Protein AF-A0AAU7AUA8-F1 (afdb_monomer)

Solvent-accessible surface area (backbone atoms only — not comparable to full-atom values): 8373 Å² total; per-residue (Å²): 134,61,68,70,57,54,52,50,53,50,48,53,52,51,51,51,54,58,48,57,73,68,49,80,42,63,41,84,74,49,75,45,84,37,80,54,97,61,45,74,31,37,37,33,36,30,32,30,67,74,81,60,50,60,31,37,36,42,32,27,69,84,43,59,78,44,68,88,37,47,31,30,82,42,69,60,45,68,53,19,62,72,66,62,34,88,91,49,60,56,32,60,51,53,54,51,48,46,42,52,24,47,75,65,54,22,18,39,38,37,43,35,58,63,81,72,86,60,96,62,96,66,90,53,78,50,76,68,53,42,53,52,50,53,35,50,75,55,36,33,55,96,79,41,49,66,61,126

Sequence (148 aa):
MSLASDEAVLRDAADLIARRRRERSVERVVSTALPTAHGTFTAVGYRSVADGAEHIAVVKGDVAGRHDVPVHIHHACLAGDVFHALACDCGTQIEHALTAIERRGAGALLYLARADRGEGGHAGPTHSDVGAQILADLGLPSSTDILQ

pLDDT: mean 84.75, std 15.53, range [40.69, 98.62]

InterPro domains:
  IPR032677 GTP cyclohydrolase II [PF00925] (27-120)
  IPR036144 GTP cyclohydrolase II superfamily [G3DSA:3.40.50.10990] (26-147)
  IPR036144 GTP cyclohydrolase II superfamily [SSF142695] (25-141)

Nearest PDB structures (foldseek):
  4i14-assembly1_A  TM=8.066E-01  e=6.423E-14  Mycobacterium tuberculosis H37Ra
  4i14-assembly1_B  TM=7.872E-01  e=7.754E-14  Mycobacterium tuberculosis H37Ra
  2bz1-assembly1_A-2  TM=7.693E-01  e=5.895E-12  Escherichia coli
  2bz0-assembly1_A  TM=7.701E-01  e=1.104E-11  Escherichia coli
  4rl4-assembly1_B  TM=7.113E-01  e=9.119E-09  Helicobacter pylori 26695

Organism: NCBI:txid2997339

Mean predicted aligned error: 7.95 Å

Foldseek 3Di:
DPPVVVVVVVVVVVVVVVVLLVPDQKDWDDWDWDQDPLGIWIWIWIAGPPPRFIKIKTWFDQAAPDAEAEEEEAEDDCCCCPVVHPVDPRNVLVVVSSNVNVVVRTHMYIYGYDDDPPPDPDPRRDPVSVVCVVCVVSNHDPNHHYDD

Radius of gyration: 17.67 Å; Cα contacts (8 Å, |Δi|>4): 239; chains: 1; bounding box: 45×33×48 Å

Structure (mmCIF, N/CA/C/O backbone):
data_AF-A0AAU7AUA8-F1
#
_entry.id   AF-A0AAU7AUA8-F1
#
loop_
_atom_site.group_PDB
_atom_site.id
_atom_site.type_symbol
_atom_site.label_atom_id
_atom_site.label_alt_id
_atom_site.label_comp_id
_atom_site.label_asym_id
_atom_site.label_entity_id
_atom_site.label_seq_id
_atom_site.pdbx_PDB_ins_code
_atom_site.Cartn_x
_atom_site.Cartn_y
_atom_site.Cartn_z
_atom_site.occupancy
_atom_site.B_iso_or_equiv
_atom_site.auth_seq_id
_atom_site.auth_comp_id
_atom_site.auth_asym_id
_atom_site.auth_atom_id
_atom_site.pdbx_PDB_model_num
ATOM 1 N N . MET A 1 1 ? 33.430 18.353 -30.710 1.00 51.19 1 MET A N 1
ATOM 2 C CA . MET A 1 1 ? 32.823 17.087 -31.179 1.00 51.19 1 MET A CA 1
ATOM 3 C C . MET A 1 1 ? 32.378 16.138 -30.049 1.00 51.19 1 MET A C 1
ATOM 5 O O . MET A 1 1 ? 31.833 15.101 -30.375 1.00 51.19 1 MET A O 1
ATOM 9 N N . SER A 1 2 ? 32.559 16.481 -28.756 1.00 60.38 2 SER A N 1
ATOM 10 C CA . SER A 1 2 ? 32.111 15.668 -27.596 1.00 60.38 2 SER A CA 1
ATOM 11 C C . SER A 1 2 ? 30.713 16.059 -27.089 1.00 60.38 2 SER A C 1
ATOM 13 O O . SER A 1 2 ? 29.881 15.202 -26.839 1.00 60.38 2 SER A O 1
ATOM 15 N N . LEU A 1 3 ? 30.422 17.364 -27.028 1.00 57.53 3 LEU A N 1
ATOM 16 C CA . LEU A 1 3 ? 29.215 17.895 -26.374 1.00 57.53 3 LEU A CA 1
ATOM 17 C C . LEU A 1 3 ? 27.893 17.493 -27.057 1.00 57.53 3 LEU A C 1
ATOM 19 O O . LEU A 1 3 ? 26.917 17.223 -26.374 1.00 57.53 3 LEU A O 1
ATOM 23 N N . ALA A 1 4 ? 27.869 17.404 -28.392 1.00 61.97 4 ALA A N 1
ATOM 24 C CA . ALA A 1 4 ? 26.666 17.020 -29.142 1.00 61.97 4 ALA A CA 1
ATOM 25 C C . ALA A 1 4 ? 26.312 15.527 -28.987 1.00 61.97 4 ALA A C 1
ATOM 27 O O . ALA A 1 4 ? 25.146 15.153 -29.085 1.00 61.97 4 ALA A O 1
ATOM 28 N N . SER A 1 5 ? 27.314 14.677 -28.739 1.00 62.97 5 SER A N 1
ATOM 29 C CA . SER A 1 5 ? 27.121 13.243 -28.508 1.00 62.97 5 SER A CA 1
ATOM 30 C C . SER A 1 5 ? 26.592 12.983 -27.097 1.00 62.97 5 SER A C 1
ATOM 32 O O . SER A 1 5 ? 25.700 12.158 -26.924 1.00 62.97 5 SER A O 1
ATOM 34 N N . ASP A 1 6 ? 27.083 13.737 -26.109 1.00 73.62 6 ASP A N 1
ATOM 35 C CA . ASP A 1 6 ? 26.609 13.651 -24.723 1.00 73.62 6 ASP A CA 1
ATOM 36 C C . ASP A 1 6 ? 25.155 14.147 -24.596 1.00 73.62 6 ASP A C 1
ATOM 38 O O . ASP A 1 6 ? 24.344 13.536 -23.903 1.00 73.62 6 ASP A O 1
ATOM 42 N N . GLU A 1 7 ? 24.783 15.205 -25.326 1.00 76.19 7 GLU A N 1
ATOM 43 C CA . GLU A 1 7 ? 23.414 15.739 -25.347 1.00 76.19 7 GLU A CA 1
ATOM 44 C C . GLU A 1 7 ? 22.407 14.767 -25.994 1.00 76.19 7 GLU A C 1
ATOM 46 O O . GLU A 1 7 ? 21.291 14.600 -25.498 1.00 76.19 7 GLU A O 1
ATOM 51 N N . ALA A 1 8 ? 22.812 14.064 -27.058 1.00 76.31 8 ALA A N 1
ATOM 52 C CA . ALA A 1 8 ? 21.989 13.040 -27.702 1.00 76.31 8 ALA A CA 1
ATOM 53 C C . ALA A 1 8 ? 21.736 11.836 -26.776 1.00 76.31 8 ALA A C 1
ATOM 55 O O . ALA A 1 8 ? 20.596 11.396 -26.640 1.00 76.31 8 ALA A O 1
ATOM 56 N N . VAL A 1 9 ? 22.771 11.359 -26.076 1.00 78.44 9 VAL A N 1
ATOM 57 C CA . VAL A 1 9 ? 22.649 10.256 -25.106 1.00 78.44 9 VAL A CA 1
ATOM 58 C C . VAL A 1 9 ? 21.735 10.636 -23.938 1.00 78.44 9 VAL A C 1
ATOM 60 O O . VAL A 1 9 ? 20.909 9.829 -23.511 1.00 78.44 9 VAL A O 1
ATOM 63 N N . LEU A 1 10 ? 21.839 11.869 -23.431 1.00 78.00 10 LEU A N 1
ATOM 64 C CA . LEU A 1 10 ? 20.963 12.359 -22.363 1.00 78.00 10 LEU A CA 1
ATOM 65 C C . LEU A 1 10 ? 19.499 12.455 -22.811 1.00 78.00 10 LEU A C 1
ATOM 67 O O . LEU A 1 10 ? 18.604 12.113 -22.033 1.00 78.00 10 LEU A O 1
ATOM 71 N N . ARG A 1 11 ? 19.244 12.873 -24.058 1.00 82.56 11 ARG A N 1
ATOM 72 C CA . ARG A 1 11 ? 17.888 12.914 -24.620 1.00 82.56 11 ARG A CA 1
ATOM 73 C C . ARG A 1 11 ? 17.290 11.515 -24.744 1.00 82.56 11 ARG A C 1
ATOM 75 O O . ARG A 1 11 ? 16.172 11.298 -24.290 1.00 82.56 11 ARG A O 1
ATOM 82 N N . ASP A 1 12 ? 18.056 10.564 -25.268 1.00 86.56 12 ASP A N 1
ATOM 83 C CA . ASP A 1 12 ? 17.608 9.178 -25.421 1.00 86.56 12 ASP A CA 1
ATOM 84 C C . ASP A 1 12 ? 17.330 8.515 -24.060 1.00 86.56 12 ASP A C 1
ATOM 86 O O . ASP A 1 12 ? 16.339 7.799 -23.898 1.00 86.56 12 ASP A O 1
ATOM 90 N N . ALA A 1 13 ? 18.156 8.791 -23.045 1.00 81.31 13 ALA A N 1
ATOM 91 C CA . ALA A 1 13 ? 17.921 8.318 -21.683 1.00 81.31 13 ALA A CA 1
ATOM 92 C C . ALA A 1 13 ? 16.644 8.924 -21.071 1.00 81.31 13 ALA A C 1
ATOM 94 O O . ALA A 1 13 ? 15.855 8.205 -20.452 1.00 81.31 13 ALA A O 1
ATOM 95 N N . ALA A 1 14 ? 16.409 10.226 -21.260 1.00 82.44 14 ALA A N 1
ATOM 96 C CA . ALA A 1 14 ? 15.193 10.890 -20.796 1.00 82.44 14 ALA A CA 1
ATOM 97 C C . ALA A 1 14 ? 13.940 10.332 -21.487 1.00 82.44 14 ALA A C 1
ATOM 99 O O . ALA A 1 14 ? 12.944 10.052 -20.814 1.00 82.44 14 ALA A O 1
ATOM 100 N N . ASP A 1 15 ? 14.010 10.096 -22.799 1.00 82.44 15 ASP A N 1
ATOM 101 C CA . ASP A 1 15 ? 12.933 9.483 -23.577 1.00 82.44 15 ASP A CA 1
ATOM 102 C C . ASP A 1 15 ? 12.650 8.048 -23.111 1.00 82.44 15 ASP A C 1
ATOM 104 O O . ASP A 1 15 ? 11.487 7.665 -22.957 1.00 82.44 15 ASP A O 1
ATOM 108 N N . LEU A 1 16 ? 13.689 7.265 -22.797 1.00 79.44 16 LEU A N 1
ATOM 109 C CA . LEU A 1 16 ? 13.539 5.921 -22.236 1.00 79.44 16 LEU A CA 1
ATOM 110 C C . LEU A 1 16 ? 12.846 5.945 -20.864 1.00 79.44 16 LEU A C 1
ATOM 112 O O . LEU A 1 16 ? 11.907 5.177 -20.643 1.00 79.44 16 LEU A O 1
ATOM 116 N N . ILE A 1 17 ? 13.262 6.835 -19.956 1.00 76.81 17 ILE A N 1
ATOM 117 C CA . ILE A 1 17 ? 12.628 7.002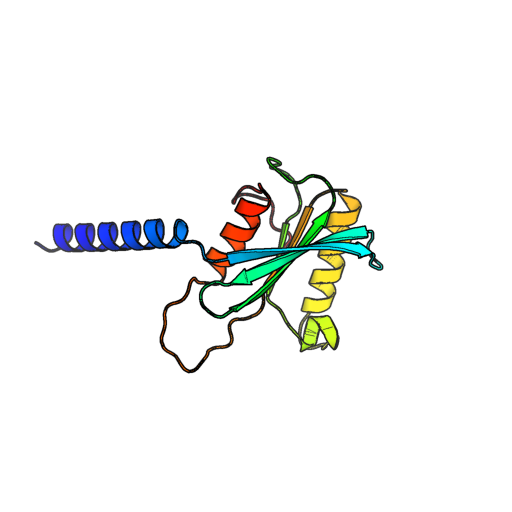 -18.636 1.00 76.81 17 ILE A CA 1
ATOM 118 C C . ILE A 1 17 ? 11.165 7.434 -18.803 1.00 76.81 17 ILE A C 1
ATOM 120 O O . ILE A 1 17 ? 10.271 6.885 -18.155 1.00 76.81 17 ILE A O 1
ATOM 124 N N . ALA A 1 18 ? 10.900 8.392 -19.692 1.00 74.62 18 ALA A N 1
ATOM 125 C CA . ALA A 1 18 ? 9.555 8.884 -19.961 1.00 74.62 18 ALA A CA 1
ATOM 126 C C . ALA A 1 18 ? 8.656 7.805 -20.575 1.00 74.62 18 ALA A C 1
ATOM 128 O O . ALA A 1 18 ? 7.465 7.763 -20.260 1.00 74.62 18 ALA A O 1
ATOM 129 N N . ARG A 1 19 ? 9.196 6.930 -21.433 1.00 74.44 19 ARG A N 1
ATOM 130 C CA . ARG A 1 19 ? 8.453 5.795 -21.992 1.00 74.44 19 ARG A CA 1
ATOM 131 C C . ARG A 1 19 ? 8.130 4.769 -20.913 1.00 74.44 19 ARG A C 1
ATOM 133 O O . ARG A 1 19 ? 6.966 4.415 -20.759 1.00 74.44 19 ARG A O 1
ATOM 140 N N . ARG A 1 20 ? 9.120 4.387 -20.105 1.00 70.88 20 ARG A N 1
ATOM 141 C CA . ARG A 1 20 ? 8.955 3.428 -19.004 1.00 70.88 20 ARG A CA 1
ATOM 142 C C . ARG A 1 20 ? 7.916 3.881 -17.977 1.00 70.88 20 ARG A C 1
ATOM 144 O O . ARG A 1 20 ? 7.109 3.080 -17.532 1.00 70.88 20 ARG A O 1
ATOM 151 N N . ARG A 1 21 ? 7.855 5.182 -17.670 1.00 69.81 21 ARG A N 1
ATOM 152 C CA . ARG A 1 21 ? 6.815 5.750 -16.791 1.00 69.81 21 ARG A CA 1
ATOM 153 C C . ARG A 1 21 ? 5.394 5.649 -17.358 1.00 69.81 21 ARG A C 1
ATOM 155 O O . ARG A 1 21 ? 4.447 5.638 -16.579 1.00 69.81 21 ARG A O 1
ATOM 162 N N . ARG A 1 22 ? 5.234 5.614 -18.688 1.00 70.69 22 ARG A N 1
ATOM 163 C CA . ARG A 1 22 ? 3.929 5.463 -19.363 1.00 70.69 22 ARG A CA 1
ATOM 164 C C . ARG A 1 22 ? 3.524 4.002 -19.535 1.00 70.69 22 ARG A C 1
ATOM 166 O O . ARG A 1 22 ? 2.336 3.717 -19.668 1.00 70.69 22 ARG A O 1
ATOM 173 N N . GLU A 1 23 ? 4.491 3.092 -19.579 1.00 78.31 23 GLU A N 1
ATOM 174 C CA . GLU A 1 23 ? 4.236 1.655 -19.645 1.00 78.31 23 GLU A CA 1
ATOM 175 C C . GLU A 1 23 ? 3.590 1.193 -18.330 1.00 78.31 23 GLU A C 1
ATOM 177 O O . GLU A 1 23 ? 4.035 1.554 -17.243 1.00 78.31 23 GLU A O 1
ATOM 182 N N . ARG A 1 24 ? 2.499 0.423 -18.411 1.00 79.00 24 ARG A N 1
ATOM 183 C CA . ARG A 1 24 ? 1.804 -0.083 -17.216 1.00 79.00 24 ARG A CA 1
ATOM 184 C C . ARG A 1 24 ? 2.703 -1.077 -16.479 1.00 79.00 24 ARG A C 1
ATOM 186 O O . ARG A 1 24 ? 3.049 -2.115 -17.031 1.00 79.00 24 ARG A O 1
ATOM 193 N N . SER A 1 25 ? 3.027 -0.754 -15.233 1.00 82.19 25 SER A N 1
ATOM 194 C CA . SER A 1 25 ? 3.844 -1.556 -14.320 1.00 82.19 25 SER A CA 1
ATOM 195 C C . SER A 1 25 ? 2.992 -2.407 -13.383 1.00 82.19 25 SER A C 1
ATOM 197 O O . SER A 1 25 ? 3.458 -3.450 -12.942 1.00 82.19 25 SER A O 1
ATOM 199 N N . VAL A 1 26 ? 1.752 -1.995 -13.091 1.00 91.56 26 VAL A N 1
ATOM 200 C CA . VAL A 1 26 ? 0.837 -2.703 -12.180 1.00 91.56 26 VAL A CA 1
ATOM 201 C C . VAL A 1 26 ? -0.590 -2.791 -12.717 1.00 91.56 26 VAL A C 1
ATOM 203 O O . VAL A 1 26 ? -1.049 -1.933 -13.471 1.00 91.56 26 VAL A O 1
ATOM 206 N N . GLU A 1 27 ? -1.305 -3.820 -12.275 1.00 93.94 27 GLU A N 1
ATOM 207 C CA . GLU A 1 27 ? -2.736 -4.033 -12.479 1.00 93.94 27 GLU A CA 1
ATOM 208 C C . GLU A 1 27 ? -3.450 -4.068 -11.121 1.00 93.94 27 GLU A C 1
ATOM 210 O O . GLU A 1 27 ? -3.028 -4.791 -10.220 1.00 93.94 27 GLU A O 1
ATOM 215 N N . ARG A 1 28 ? -4.546 -3.316 -10.968 1.00 96.06 28 ARG A N 1
ATOM 216 C CA . ARG A 1 28 ? -5.425 -3.404 -9.793 1.00 96.06 28 ARG A CA 1
ATOM 217 C C . ARG A 1 28 ? -6.253 -4.685 -9.870 1.00 96.06 28 ARG A C 1
ATOM 219 O O . ARG A 1 28 ? -7.007 -4.866 -10.821 1.00 96.06 28 ARG A O 1
ATOM 226 N N . VAL A 1 29 ? -6.142 -5.548 -8.866 1.00 97.19 29 VAL A N 1
ATOM 227 C CA . VAL A 1 29 ? -6.701 -6.911 -8.914 1.00 97.19 29 VAL A CA 1
ATOM 228 C C . VAL A 1 29 ? -7.935 -7.068 -8.033 1.00 97.19 29 VAL A C 1
ATOM 230 O O . VAL A 1 29 ? -8.879 -7.763 -8.397 1.00 97.19 29 VAL A O 1
ATOM 233 N N . VAL A 1 30 ? -7.933 -6.438 -6.857 1.00 96.75 30 VAL A N 1
ATOM 234 C CA . VAL A 1 30 ? -8.992 -6.604 -5.854 1.00 96.75 30 VAL A CA 1
ATOM 235 C C . VAL A 1 30 ? -9.092 -5.375 -4.957 1.00 96.75 30 VAL A C 1
ATOM 237 O O . VAL A 1 30 ? -8.114 -4.653 -4.762 1.00 96.75 30 VAL A O 1
ATOM 240 N N . SER A 1 31 ? -10.272 -5.145 -4.384 1.00 97.75 31 SER A N 1
ATOM 241 C CA . SER A 1 31 ? -10.473 -4.188 -3.301 1.00 97.75 31 SER A CA 1
ATOM 242 C C . SER A 1 31 ? -11.437 -4.759 -2.264 1.00 97.75 31 SER A C 1
ATOM 244 O O . SER A 1 31 ? -12.456 -5.345 -2.627 1.00 97.75 31 SER A O 1
ATOM 246 N N . THR A 1 32 ? -11.104 -4.622 -0.981 1.00 98.19 32 THR A N 1
ATOM 247 C CA . THR A 1 32 ? -11.922 -5.125 0.129 1.00 98.19 32 THR A CA 1
ATOM 248 C C . THR A 1 32 ? -11.763 -4.267 1.381 1.00 98.19 32 THR A C 1
ATOM 250 O O . THR A 1 32 ? -10.748 -3.594 1.564 1.00 98.19 32 THR A O 1
ATOM 253 N N . ALA A 1 33 ? -12.750 -4.316 2.277 1.00 98.19 33 ALA A N 1
ATOM 254 C CA . ALA A 1 33 ? -12.613 -3.753 3.613 1.00 98.19 33 ALA A CA 1
ATOM 255 C C . ALA A 1 33 ? -11.557 -4.530 4.415 1.00 98.19 33 ALA A C 1
ATOM 257 O O . ALA A 1 33 ? -11.516 -5.762 4.381 1.00 98.19 3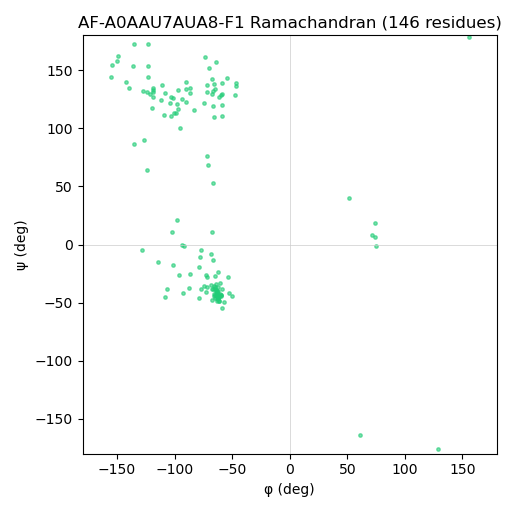3 ALA A O 1
ATOM 258 N N . LEU A 1 34 ? -10.731 -3.795 5.153 1.00 98.06 34 LEU A N 1
ATOM 259 C CA . LEU A 1 34 ? -9.694 -4.313 6.034 1.00 98.06 34 LEU A CA 1
ATOM 260 C C . LEU A 1 34 ? -9.891 -3.712 7.436 1.00 98.06 34 LEU A C 1
ATOM 262 O O . LEU A 1 34 ? -9.381 -2.624 7.722 1.00 98.06 34 LEU A O 1
ATOM 266 N N . PRO A 1 35 ? -10.673 -4.369 8.309 1.00 97.88 35 PRO A N 1
ATOM 267 C CA . PRO A 1 35 ? -10.724 -4.013 9.719 1.00 97.88 35 PRO A CA 1
ATOM 268 C C . PRO A 1 35 ? -9.416 -4.430 10.405 1.00 97.88 35 PRO A C 1
ATOM 270 O O . PRO A 1 35 ? -8.954 -5.559 10.255 1.00 97.88 35 PRO A O 1
ATOM 273 N N . THR A 1 36 ? -8.817 -3.517 11.166 1.00 97.06 36 THR A N 1
ATOM 274 C CA . THR A 1 36 ? -7.556 -3.725 11.894 1.00 97.06 36 THR A CA 1
ATOM 275 C C . THR A 1 36 ? -7.665 -3.178 13.315 1.00 97.06 36 THR A C 1
ATOM 277 O O . THR A 1 36 ? -8.622 -2.476 13.649 1.00 97.06 36 THR A O 1
ATOM 280 N N . ALA A 1 37 ? -6.647 -3.427 14.141 1.00 96.12 37 ALA A N 1
ATOM 281 C CA . ALA A 1 37 ? -6.524 -2.786 15.450 1.00 96.12 37 ALA A CA 1
ATOM 282 C C . ALA A 1 37 ? -6.386 -1.251 15.362 1.00 96.12 37 ALA A C 1
ATOM 284 O O . ALA A 1 37 ? -6.745 -0.552 16.306 1.00 96.12 37 ALA A O 1
ATOM 285 N N . HIS A 1 38 ? -5.916 -0.721 14.227 1.00 96.44 38 HIS A N 1
ATOM 286 C CA . HIS A 1 38 ? -5.715 0.715 14.010 1.00 96.44 38 HIS A CA 1
ATOM 287 C C . HIS A 1 38 ? -6.931 1.412 13.394 1.00 96.44 38 HIS A C 1
ATOM 289 O O . HIS A 1 38 ? -6.876 2.611 13.162 1.00 96.44 38 HIS A O 1
ATOM 295 N N . GLY A 1 39 ? -8.012 0.685 13.103 1.00 96.31 39 GLY A N 1
ATOM 296 C CA . GLY A 1 39 ? -9.186 1.220 12.421 1.00 96.31 39 GLY A CA 1
ATOM 297 C C . GLY A 1 39 ? -9.602 0.380 11.219 1.00 96.31 39 GLY A C 1
ATOM 298 O O . GLY A 1 39 ? -9.048 -0.685 10.940 1.00 96.31 39 GLY A O 1
ATOM 299 N N . THR A 1 40 ? -10.618 0.859 10.504 1.00 98.00 40 THR A N 1
ATOM 300 C CA . THR A 1 40 ? -11.104 0.216 9.274 1.00 98.00 40 THR A CA 1
ATOM 301 C C . THR A 1 40 ? -10.611 0.972 8.051 1.00 98.00 40 THR A C 1
ATOM 303 O O . THR A 1 40 ? -10.844 2.181 7.929 1.00 98.00 40 THR A O 1
ATOM 306 N N . PHE A 1 41 ? -9.979 0.229 7.147 1.00 98.50 41 PHE A N 1
ATOM 307 C CA . PHE A 1 41 ? -9.385 0.704 5.903 1.00 98.50 41 PHE A CA 1
ATOM 308 C C . PHE A 1 41 ? -9.981 -0.034 4.702 1.00 98.50 41 PHE A C 1
ATOM 310 O O . PHE A 1 41 ? -10.716 -1.010 4.846 1.00 98.50 41 PHE A O 1
ATOM 317 N N . THR A 1 42 ? -9.624 0.415 3.505 1.00 98.62 42 THR A N 1
ATOM 318 C CA . THR A 1 42 ? -9.787 -0.346 2.267 1.00 98.62 42 THR A CA 1
ATOM 319 C C . THR A 1 42 ? -8.428 -0.889 1.854 1.00 98.62 42 THR A C 1
ATOM 321 O O . THR A 1 42 ? -7.500 -0.115 1.637 1.00 98.62 42 THR A O 1
ATOM 324 N N . ALA A 1 43 ? -8.303 -2.207 1.730 1.00 98.38 43 ALA A N 1
ATOM 325 C CA . ALA A 1 43 ? -7.153 -2.832 1.095 1.00 98.38 43 ALA A CA 1
ATOM 326 C C . ALA A 1 43 ? -7.400 -2.924 -0.411 1.00 98.38 43 ALA A C 1
ATOM 328 O O . ALA A 1 43 ? -8.451 -3.393 -0.851 1.00 98.38 43 ALA A O 1
ATOM 329 N N . VAL A 1 44 ? -6.428 -2.484 -1.198 1.00 98.56 44 VAL A N 1
ATOM 330 C CA . VAL A 1 44 ? -6.426 -2.581 -2.655 1.00 98.56 44 VAL A CA 1
ATOM 331 C C . VAL A 1 44 ? -5.216 -3.405 -3.070 1.00 98.56 44 VAL A C 1
ATOM 333 O O . VAL A 1 44 ? -4.084 -3.015 -2.797 1.00 98.56 44 VAL A O 1
ATOM 336 N N . GLY A 1 45 ? -5.456 -4.547 -3.707 1.00 97.81 45 GLY A N 1
ATOM 337 C CA . GLY A 1 45 ? -4.402 -5.412 -4.224 1.00 97.81 45 GLY A CA 1
ATOM 338 C C . GLY A 1 45 ? -3.983 -4.990 -5.627 1.00 97.81 45 GLY A C 1
ATOM 339 O O . GLY A 1 45 ? -4.836 -4.758 -6.489 1.00 97.81 45 GLY A O 1
ATOM 340 N N . TYR A 1 46 ? -2.677 -4.939 -5.854 1.00 97.06 46 TYR A N 1
ATOM 341 C CA . TYR A 1 46 ? -2.053 -4.690 -7.145 1.00 97.06 46 TYR A CA 1
ATOM 342 C C . TYR A 1 46 ? -1.115 -5.837 -7.491 1.00 97.06 46 TYR A C 1
ATOM 344 O O . TYR A 1 46 ? -0.435 -6.365 -6.617 1.00 97.06 46 TYR A O 1
ATOM 352 N N . ARG A 1 47 ? -1.035 -6.189 -8.769 1.00 94.31 47 ARG A N 1
ATOM 353 C CA . ARG A 1 47 ? -0.080 -7.167 -9.284 1.00 94.31 47 ARG A CA 1
ATOM 354 C C . ARG A 1 47 ? 0.833 -6.500 -10.295 1.00 94.31 47 ARG A C 1
ATOM 356 O O . ARG A 1 47 ? 0.356 -5.861 -11.232 1.00 94.31 47 ARG A O 1
ATOM 363 N N . SER A 1 48 ? 2.134 -6.636 -10.095 1.00 90.56 48 SER A N 1
ATOM 364 C CA . SER A 1 48 ? 3.151 -6.186 -11.033 1.00 90.56 48 SER A CA 1
ATOM 365 C C . SER A 1 48 ? 3.053 -6.978 -12.334 1.00 90.56 48 SER A C 1
ATOM 367 O O . SER A 1 48 ? 2.930 -8.202 -12.339 1.00 90.56 48 SER A O 1
ATOM 369 N N . VAL A 1 49 ? 3.095 -6.264 -13.456 1.00 87.75 49 VAL A N 1
ATOM 370 C CA . VAL A 1 49 ? 2.999 -6.855 -14.799 1.00 87.75 49 VAL A CA 1
ATOM 371 C C . VAL A 1 49 ? 4.285 -7.594 -15.174 1.00 87.75 49 VAL A C 1
ATOM 373 O O . VAL A 1 49 ? 4.254 -8.505 -15.996 1.00 87.75 49 VAL A O 1
ATOM 376 N N . ALA A 1 50 ? 5.422 -7.204 -14.596 1.00 83.38 50 ALA A N 1
ATOM 377 C CA . ALA A 1 50 ? 6.724 -7.686 -15.040 1.00 83.38 50 ALA A CA 1
ATOM 378 C C . ALA A 1 50 ? 7.169 -8.994 -14.387 1.00 83.38 50 ALA A C 1
ATOM 380 O O . ALA A 1 50 ? 7.795 -9.818 -15.046 1.00 83.38 50 ALA A O 1
ATOM 381 N N . ASP A 1 51 ? 6.860 -9.167 -13.108 1.00 82.62 51 ASP A N 1
ATOM 382 C CA . ASP A 1 51 ? 7.296 -10.301 -12.288 1.00 82.62 51 ASP A CA 1
ATOM 383 C C . ASP A 1 51 ? 6.129 -10.986 -11.559 1.00 82.62 51 ASP A C 1
ATOM 385 O O . ASP A 1 51 ? 6.314 -12.028 -10.937 1.00 82.62 51 ASP A O 1
ATOM 389 N N . GLY A 1 52 ? 4.910 -10.443 -11.653 1.00 88.44 52 GLY A N 1
ATOM 390 C CA . GLY A 1 52 ? 3.747 -10.973 -10.949 1.00 88.44 52 GLY A CA 1
ATOM 391 C C . GLY A 1 52 ? 3.739 -10.678 -9.449 1.00 88.44 52 GLY A C 1
ATOM 392 O O . GLY A 1 52 ? 2.843 -11.169 -8.764 1.00 88.44 52 GLY A O 1
ATOM 393 N N . ALA A 1 53 ? 4.686 -9.883 -8.934 1.00 90.75 53 ALA A N 1
ATOM 394 C CA . ALA A 1 53 ? 4.741 -9.533 -7.521 1.00 90.75 53 ALA A CA 1
ATOM 395 C C . ALA A 1 53 ? 3.451 -8.832 -7.073 1.00 90.75 53 ALA A C 1
ATOM 397 O O . ALA A 1 53 ? 2.907 -7.977 -7.777 1.00 90.75 53 ALA A O 1
ATOM 398 N N . GLU A 1 54 ? 2.961 -9.182 -5.887 1.00 93.62 54 GLU A N 1
ATOM 399 C CA . GLU A 1 54 ? 1.745 -8.597 -5.329 1.00 93.62 54 GLU A CA 1
ATOM 400 C C . GLU A 1 54 ? 2.084 -7.467 -4.351 1.00 93.62 54 GLU A C 1
ATOM 402 O O . GLU A 1 54 ? 2.942 -7.588 -3.474 1.00 93.62 54 GLU A O 1
ATOM 407 N N . HIS A 1 55 ? 1.394 -6.345 -4.503 1.00 95.75 55 HIS A N 1
ATOM 408 C CA . HIS A 1 55 ? 1.508 -5.161 -3.663 1.00 95.75 55 HIS A CA 1
ATOM 409 C C . HIS A 1 55 ? 0.136 -4.827 -3.083 1.00 95.75 55 HIS A C 1
ATOM 411 O O . HIS A 1 55 ? -0.896 -5.129 -3.685 1.00 95.75 55 HIS A O 1
ATOM 417 N N . ILE A 1 56 ? 0.107 -4.171 -1.927 1.00 97.56 56 ILE A N 1
ATOM 418 C CA . ILE A 1 56 ? -1.147 -3.771 -1.283 1.00 97.56 56 ILE A CA 1
ATOM 419 C C . ILE A 1 56 ? -1.090 -2.282 -0.970 1.00 97.56 56 ILE A C 1
ATOM 421 O O . ILE A 1 56 ? -0.124 -1.810 -0.380 1.00 97.56 56 ILE A O 1
ATOM 425 N N . ALA A 1 57 ? -2.139 -1.543 -1.320 1.00 97.94 57 ALA A N 1
ATOM 426 C CA . ALA A 1 57 ? -2.388 -0.223 -0.760 1.00 97.94 57 ALA A CA 1
ATOM 427 C C . ALA A 1 57 ? -3.476 -0.316 0.314 1.00 97.94 57 ALA A C 1
ATOM 429 O O . ALA A 1 57 ? -4.573 -0.810 0.055 1.00 97.94 57 ALA A O 1
ATOM 430 N N . VAL A 1 58 ? -3.182 0.170 1.514 1.00 98.19 58 VAL A N 1
ATOM 431 C CA . VAL A 1 58 ? -4.132 0.316 2.618 1.00 98.19 58 VAL A CA 1
ATOM 432 C C . VAL A 1 58 ? -4.570 1.773 2.662 1.00 98.19 58 VAL A C 1
ATOM 434 O O . VAL A 1 58 ? -3.762 2.655 2.935 1.00 98.19 58 VAL A O 1
ATOM 437 N N . VAL A 1 59 ? -5.839 2.037 2.363 1.00 98.19 59 VAL A N 1
ATOM 438 C CA . VAL A 1 59 ? -6.370 3.387 2.137 1.00 98.19 59 VAL A CA 1
ATOM 439 C C . VAL A 1 59 ? -7.452 3.718 3.157 1.00 98.19 59 VAL A C 1
ATOM 441 O O . VAL A 1 59 ? -8.351 2.914 3.417 1.00 98.19 59 VAL A O 1
ATOM 444 N N . LYS A 1 60 ? -7.391 4.924 3.720 1.00 97.88 60 LYS A N 1
ATOM 445 C CA . LYS A 1 60 ? -8.433 5.505 4.570 1.00 97.88 60 LYS A CA 1
ATOM 446 C C . LYS A 1 60 ? -9.099 6.665 3.839 1.00 97.88 60 LYS A C 1
ATOM 448 O O . LYS A 1 60 ? -8.403 7.519 3.297 1.00 97.88 60 LYS A O 1
ATOM 453 N N . GLY A 1 61 ? -10.428 6.732 3.921 1.00 95.31 61 GLY A N 1
ATOM 454 C CA . GLY A 1 61 ? -11.212 7.866 3.430 1.00 95.31 61 GLY A CA 1
ATOM 455 C C . GLY A 1 61 ? -11.068 8.113 1.926 1.00 95.31 61 GLY A C 1
ATOM 456 O O . GLY A 1 61 ? -10.616 7.246 1.181 1.00 95.31 61 GLY A O 1
ATOM 457 N N . ASP A 1 62 ? -11.472 9.307 1.494 1.00 93.62 62 ASP A N 1
ATOM 458 C CA . ASP A 1 62 ? -11.245 9.782 0.129 1.00 93.62 62 ASP A CA 1
ATOM 459 C C . ASP A 1 62 ? -9.906 10.528 0.045 1.00 93.62 62 ASP A C 1
ATOM 461 O O . ASP A 1 62 ? -9.657 11.491 0.788 1.00 93.62 62 ASP A O 1
ATOM 465 N N . VAL A 1 63 ? -9.044 10.039 -0.844 1.00 93.69 63 VAL A N 1
ATOM 466 C CA . VAL A 1 63 ? -7.670 10.505 -1.061 1.00 93.69 63 VAL A CA 1
ATOM 467 C C . VAL A 1 63 ? -7.469 11.136 -2.440 1.00 93.69 63 VAL A C 1
ATOM 469 O O . VAL A 1 63 ? -6.473 11.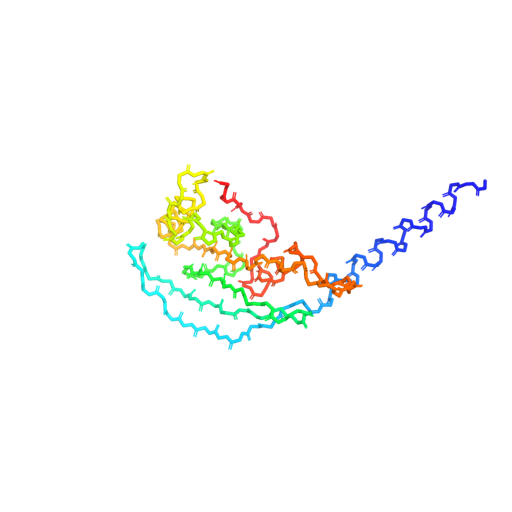831 -2.643 1.00 93.69 63 VAL A O 1
ATOM 472 N N . ALA A 1 64 ? -8.398 10.939 -3.378 1.00 92.44 64 ALA A N 1
ATOM 473 C CA . ALA A 1 64 ? -8.206 11.347 -4.763 1.00 92.44 64 ALA A CA 1
ATOM 474 C C . ALA A 1 64 ? -8.162 12.881 -4.891 1.00 92.44 64 ALA A C 1
ATOM 476 O O . ALA A 1 64 ? -9.021 13.595 -4.379 1.00 92.44 64 ALA A O 1
ATOM 477 N N . GLY A 1 65 ? -7.139 13.403 -5.574 1.00 84.75 65 GLY A N 1
ATOM 478 C CA . GLY A 1 65 ? -6.959 14.839 -5.806 1.00 84.75 65 GLY A CA 1
ATOM 479 C C . GLY A 1 65 ? -6.562 15.653 -4.570 1.00 84.75 65 GLY A C 1
ATOM 480 O O . GLY A 1 65 ? -6.534 16.881 -4.637 1.00 84.75 65 GLY A O 1
ATOM 481 N N . ARG A 1 66 ? -6.253 15.010 -3.437 1.00 86.19 66 ARG A N 1
ATOM 482 C CA . ARG A 1 66 ? -5.841 15.704 -2.210 1.00 86.19 66 ARG A CA 1
ATOM 483 C C . ARG A 1 66 ? -4.325 15.879 -2.157 1.00 86.19 66 ARG A C 1
ATOM 485 O O . ARG A 1 66 ? -3.577 14.972 -2.497 1.00 86.19 66 ARG A O 1
ATOM 492 N N . HIS A 1 67 ? -3.883 17.047 -1.692 1.00 75.06 67 HIS A N 1
ATOM 493 C CA . HIS A 1 67 ? -2.462 17.419 -1.645 1.00 75.06 67 HIS A CA 1
ATOM 494 C C . HIS A 1 67 ? -1.820 17.288 -0.251 1.00 75.06 67 HIS A C 1
ATOM 496 O O . HIS A 1 67 ? -0.602 17.226 -0.164 1.00 75.06 67 HIS A O 1
ATOM 502 N N . ASP A 1 68 ? -2.626 17.213 0.815 1.00 82.12 68 ASP A N 1
ATOM 503 C CA . ASP A 1 68 ? -2.190 17.093 2.220 1.00 82.12 68 ASP A CA 1
ATOM 504 C C . ASP A 1 68 ? -2.831 15.853 2.865 1.00 82.12 68 ASP A C 1
ATOM 506 O O . ASP A 1 68 ? -3.716 15.934 3.724 1.00 82.12 68 ASP A O 1
ATOM 510 N N . VAL A 1 69 ? -2.477 14.678 2.350 1.00 88.38 69 VAL A N 1
ATOM 511 C CA . VAL A 1 69 ? -2.885 13.396 2.931 1.00 88.38 69 VAL A CA 1
ATOM 512 C C . VAL A 1 69 ? -1.641 12.573 3.233 1.00 88.38 69 VAL A C 1
ATOM 514 O O . VAL A 1 69 ? -0.785 12.461 2.367 1.00 88.38 69 VAL A 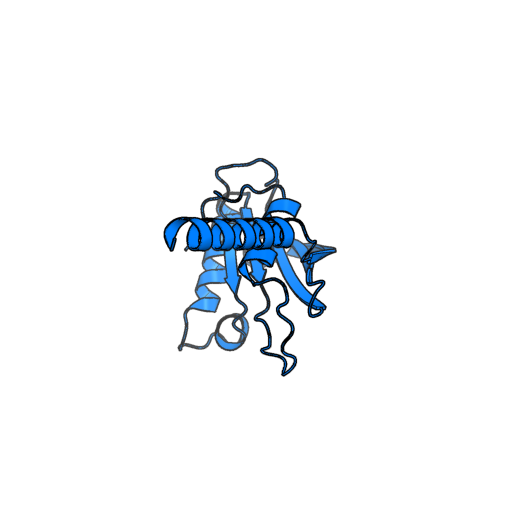O 1
ATOM 517 N N . PRO A 1 70 ? -1.510 11.997 4.436 1.00 92.00 70 PRO A N 1
ATOM 518 C CA . PRO A 1 70 ? -0.343 11.205 4.784 1.00 92.00 70 PRO A CA 1
ATOM 519 C C . PRO A 1 70 ? -0.225 9.990 3.867 1.00 92.00 70 PRO A C 1
ATOM 521 O O . PRO A 1 70 ? -1.165 9.195 3.748 1.00 92.00 70 PRO A O 1
ATOM 524 N N . VAL A 1 71 ? 0.949 9.840 3.256 1.00 93.69 71 VAL A N 1
ATOM 525 C CA . VAL A 1 71 ? 1.322 8.647 2.499 1.00 93.69 71 VAL A CA 1
ATOM 526 C C . VAL A 1 71 ? 2.534 8.000 3.143 1.00 93.69 71 VAL A C 1
ATOM 528 O O . VAL A 1 71 ? 3.511 8.670 3.441 1.00 93.69 71 VAL A O 1
ATOM 531 N N . HIS A 1 72 ? 2.501 6.689 3.341 1.00 94.25 72 HIS A N 1
ATOM 532 C CA . HIS A 1 72 ? 3.668 5.928 3.779 1.00 94.25 72 HIS A CA 1
ATOM 533 C C . HIS A 1 72 ? 3.990 4.851 2.747 1.00 94.25 72 HIS A C 1
ATOM 535 O O . HIS A 1 72 ? 3.102 4.108 2.333 1.00 94.25 72 HIS A O 1
ATOM 541 N N . ILE A 1 73 ? 5.246 4.770 2.311 1.00 93.69 73 ILE A N 1
ATOM 542 C CA . ILE A 1 73 ? 5.699 3.737 1.375 1.00 93.69 73 ILE A CA 1
ATOM 543 C C . ILE A 1 73 ? 6.589 2.775 2.146 1.00 93.69 73 ILE A C 1
ATOM 545 O O . ILE A 1 73 ? 7.700 3.123 2.536 1.00 93.69 73 ILE A O 1
ATOM 549 N N . HIS A 1 74 ? 6.097 1.555 2.324 1.00 94.06 74 HIS A N 1
ATOM 550 C CA . HIS A 1 74 ? 6.771 0.496 3.053 1.00 94.06 74 HIS A CA 1
ATOM 551 C C . HIS A 1 74 ? 7.266 -0.586 2.102 1.00 94.06 74 HIS A C 1
ATOM 553 O O . HIS A 1 74 ? 6.508 -1.117 1.288 1.00 94.06 74 HIS A O 1
ATOM 559 N N . HIS A 1 75 ? 8.534 -0.964 2.231 1.00 92.56 75 HIS A N 1
ATOM 560 C CA . HIS A 1 75 ? 9.073 -2.136 1.550 1.00 92.56 75 HIS A CA 1
ATOM 561 C C . HIS A 1 75 ? 8.993 -3.343 2.473 1.00 92.56 75 HIS A C 1
ATOM 563 O O . HIS A 1 75 ? 9.552 -3.313 3.567 1.00 92.56 75 HIS A O 1
ATOM 569 N N . ALA A 1 76 ? 8.363 -4.415 1.995 1.00 93.62 76 ALA A N 1
ATOM 570 C CA . ALA A 1 76 ? 8.095 -5.610 2.781 1.00 93.62 76 ALA A CA 1
ATOM 571 C C . ALA A 1 76 ? 9.328 -6.099 3.562 1.00 93.62 76 ALA A C 1
ATOM 573 O O . ALA A 1 76 ? 10.415 -6.300 3.006 1.00 93.62 76 ALA A O 1
ATOM 574 N N . CYS A 1 77 ? 9.156 -6.317 4.861 1.00 94.12 77 CYS A N 1
ATOM 575 C CA . CYS A 1 77 ? 10.188 -6.806 5.758 1.00 94.12 77 CYS A CA 1
ATOM 576 C C . CYS A 1 77 ? 9.596 -7.899 6.643 1.00 94.12 77 CYS A C 1
ATOM 578 O O . CYS A 1 77 ? 9.176 -7.643 7.763 1.00 94.12 77 CYS A O 1
ATOM 580 N N . LEU A 1 78 ? 9.594 -9.145 6.165 1.00 93.75 78 LEU A N 1
ATOM 581 C CA . LEU A 1 78 ? 8.977 -10.265 6.886 1.00 93.75 78 LEU A CA 1
ATOM 582 C C . LEU A 1 78 ? 9.432 -10.359 8.357 1.00 93.75 78 LEU A C 1
ATOM 584 O O . LEU A 1 78 ? 8.616 -10.541 9.257 1.00 93.75 78 LEU A O 1
ATOM 588 N N . ALA A 1 79 ? 10.736 -10.205 8.605 1.00 94.94 79 ALA A N 1
ATOM 589 C CA . ALA A 1 79 ? 11.304 -10.268 9.949 1.00 94.94 79 ALA A CA 1
ATOM 590 C C . ALA A 1 79 ? 10.781 -9.151 10.870 1.00 94.94 79 ALA A C 1
ATOM 592 O O . ALA A 1 79 ? 10.438 -9.425 12.016 1.00 94.94 79 ALA A O 1
ATOM 593 N N . GLY A 1 80 ? 10.707 -7.911 10.385 1.00 95.75 80 GLY A N 1
ATOM 594 C CA . GLY A 1 80 ? 10.237 -6.774 11.177 1.00 95.75 80 GLY A CA 1
ATOM 595 C C . GLY A 1 80 ? 8.716 -6.720 11.298 1.00 95.75 80 GLY A C 1
ATOM 596 O O . GLY A 1 80 ? 8.202 -6.561 12.397 1.00 95.75 80 GLY A O 1
ATOM 597 N N . ASP A 1 81 ? 8.013 -6.898 10.182 1.00 94.81 81 ASP A N 1
ATOM 598 C CA . ASP A 1 81 ? 6.567 -6.690 10.072 1.00 94.81 81 ASP A CA 1
ATOM 599 C C . ASP A 1 81 ? 5.764 -7.818 10.736 1.00 94.81 81 ASP A C 1
ATOM 601 O O . ASP A 1 81 ? 4.699 -7.578 11.293 1.00 94.81 81 ASP A O 1
ATOM 605 N N . VAL A 1 82 ? 6.253 -9.063 10.655 1.00 95.31 82 VAL A N 1
ATOM 606 C CA . VAL A 1 82 ? 5.527 -10.248 11.151 1.00 95.31 82 VAL A CA 1
ATOM 607 C C . VAL A 1 82 ? 6.165 -10.803 12.418 1.00 95.31 82 VAL A C 1
ATOM 609 O O . VAL A 1 82 ? 5.472 -11.121 13.385 1.00 95.31 82 VAL A O 1
ATOM 612 N N . PHE A 1 83 ? 7.494 -10.926 12.433 1.00 96.88 83 PHE A N 1
ATOM 613 C CA . PHE A 1 83 ? 8.215 -11.526 13.559 1.00 96.88 83 PHE A CA 1
ATOM 614 C C . PHE A 1 83 ? 8.699 -10.509 14.597 1.00 96.88 83 PHE A C 1
ATOM 616 O O . PHE A 1 83 ? 9.279 -10.923 15.599 1.00 96.88 83 PHE A O 1
ATOM 623 N N . HIS A 1 84 ? 8.449 -9.210 14.391 1.00 94.62 84 HIS A N 1
ATOM 624 C CA . HIS A 1 84 ? 8.844 -8.133 15.307 1.00 94.6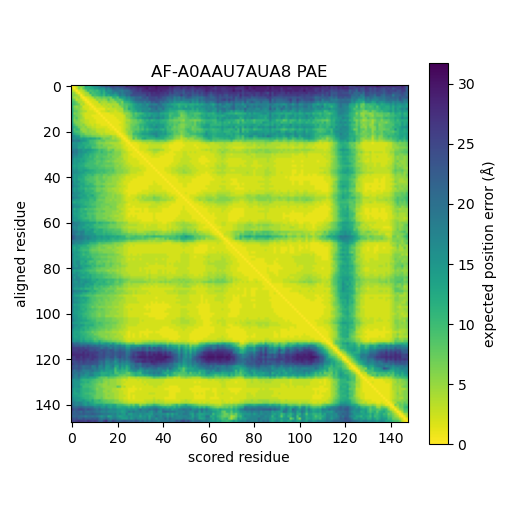2 84 HIS A CA 1
ATOM 625 C C . HIS A 1 84 ? 10.334 -8.198 15.675 1.00 94.62 84 HIS A C 1
ATOM 627 O O . HIS A 1 84 ? 10.733 -8.027 16.829 1.00 94.62 84 HIS A O 1
ATOM 633 N N . ALA A 1 85 ? 11.171 -8.518 14.684 1.00 95.31 85 ALA A N 1
ATOM 634 C CA . ALA A 1 85 ? 12.601 -8.671 14.880 1.00 95.31 85 ALA A CA 1
ATOM 635 C C . ALA A 1 85 ? 13.222 -7.373 15.413 1.00 95.31 85 ALA A C 1
ATOM 637 O O . ALA A 1 85 ? 13.097 -6.320 14.801 1.00 95.31 85 ALA A O 1
ATOM 638 N N . LEU A 1 86 ? 13.992 -7.475 16.498 1.00 94.94 86 LEU A N 1
ATOM 639 C CA . LEU A 1 86 ? 14.642 -6.330 17.156 1.00 94.94 86 LEU A CA 1
ATOM 640 C C . LEU A 1 86 ? 15.772 -5.685 16.331 1.00 94.94 86 LEU A C 1
ATOM 642 O O . LEU A 1 86 ? 16.314 -4.655 16.721 1.00 94.94 86 LEU A O 1
ATOM 646 N N . ALA A 1 87 ? 16.165 -6.307 15.218 1.00 94.00 87 ALA A N 1
ATOM 647 C CA . ALA A 1 87 ? 17.228 -5.818 14.342 1.00 94.00 87 ALA A CA 1
ATOM 648 C C . ALA A 1 87 ? 16.778 -4.670 13.416 1.00 94.00 87 ALA A C 1
ATOM 650 O O . ALA A 1 87 ? 17.620 -4.055 12.765 1.00 94.00 87 ALA A O 1
ATOM 651 N N . CYS A 1 88 ? 15.473 -4.395 13.332 1.00 93.69 88 CYS A N 1
ATOM 652 C CA . CYS A 1 88 ? 14.905 -3.289 12.566 1.00 93.69 88 CYS A CA 1
ATOM 653 C C . CYS A 1 88 ? 13.621 -2.777 13.229 1.00 93.69 88 CYS A C 1
ATOM 655 O O . CYS A 1 88 ? 12.985 -3.488 13.998 1.00 93.69 88 CYS A O 1
ATOM 657 N N . ASP A 1 89 ? 13.199 -1.572 12.874 1.00 94.00 89 ASP A N 1
ATOM 658 C CA . ASP A 1 89 ? 11.990 -0.912 13.375 1.00 94.00 89 ASP A CA 1
ATOM 659 C C . ASP A 1 89 ? 10.806 -0.963 12.387 1.00 94.00 89 ASP A C 1
ATOM 661 O O . ASP A 1 89 ? 9.786 -0.317 12.617 1.00 94.00 89 ASP A O 1
ATOM 665 N N . CYS A 1 90 ? 10.903 -1.755 11.310 1.00 94.38 90 CYS A N 1
ATOM 666 C CA . CYS A 1 90 ? 9.906 -1.827 10.232 1.00 94.38 90 CYS A CA 1
ATOM 667 C C . CYS A 1 90 ? 8.468 -2.091 10.720 1.00 94.38 90 CYS A C 1
ATOM 669 O O . CYS A 1 90 ? 7.538 -1.441 10.247 1.00 94.38 90 CYS A O 1
ATOM 671 N N . GLY A 1 91 ? 8.284 -2.997 11.690 1.00 93.44 91 GLY A N 1
ATOM 672 C CA . GLY A 1 91 ? 6.960 -3.275 12.260 1.00 93.44 91 GLY A CA 1
ATOM 673 C C . GLY A 1 91 ? 6.356 -2.039 12.932 1.00 93.44 91 GLY A C 1
ATOM 674 O O . GLY A 1 91 ? 5.238 -1.635 12.615 1.00 93.44 91 GLY A O 1
ATOM 675 N N . THR A 1 92 ? 7.138 -1.365 13.779 1.00 94.88 92 THR A N 1
ATOM 676 C CA . THR A 1 92 ? 6.726 -0.128 14.457 1.00 94.88 92 THR A CA 1
ATOM 677 C C . THR A 1 92 ? 6.429 1.004 13.466 1.00 94.88 92 THR A C 1
ATOM 679 O O . THR A 1 92 ? 5.491 1.772 13.677 1.00 94.88 92 THR A O 1
ATOM 682 N N . GLN A 1 93 ? 7.183 1.105 12.364 1.00 95.00 93 GLN A N 1
ATOM 683 C CA . GLN A 1 93 ? 6.933 2.101 11.313 1.00 95.00 93 GLN A CA 1
ATOM 684 C C . GLN A 1 93 ? 5.547 1.921 10.669 1.00 95.00 93 GLN A C 1
ATOM 686 O O . GLN A 1 93 ? 4.806 2.900 10.548 1.00 95.00 93 GLN A O 1
ATOM 691 N N . ILE A 1 94 ? 5.143 0.682 10.347 1.00 95.38 94 ILE A N 1
ATOM 692 C CA . ILE A 1 94 ? 3.791 0.398 9.829 1.00 95.38 94 ILE A CA 1
ATOM 693 C C . ILE A 1 94 ? 2.721 0.787 10.851 1.00 95.38 94 ILE A C 1
ATOM 695 O O . ILE A 1 94 ? 1.755 1.468 10.499 1.00 95.38 94 ILE A O 1
ATOM 699 N N . GLU A 1 95 ? 2.874 0.371 12.111 1.00 95.94 95 GLU A N 1
ATOM 700 C CA . GLU A 1 95 ? 1.892 0.667 13.161 1.00 95.94 95 GLU A CA 1
ATOM 701 C C . GLU A 1 95 ? 1.706 2.180 13.352 1.00 95.94 95 GLU A C 1
ATOM 703 O O . GLU A 1 95 ? 0.575 2.679 13.448 1.00 95.94 95 GLU A O 1
ATOM 708 N N . HIS A 1 96 ? 2.810 2.931 13.361 1.00 95.88 96 HIS A N 1
ATOM 709 C CA . HIS A 1 96 ? 2.798 4.388 13.455 1.00 95.88 96 HIS A CA 1
ATOM 710 C C . HIS A 1 96 ? 2.117 5.034 12.247 1.00 95.88 96 HIS A C 1
ATOM 712 O O . HIS A 1 96 ? 1.282 5.927 12.426 1.00 95.88 96 HIS A O 1
ATOM 718 N N . ALA A 1 97 ? 2.423 4.572 11.034 1.00 96.25 97 ALA A N 1
ATOM 719 C CA . ALA A 1 97 ? 1.820 5.081 9.811 1.00 96.25 97 ALA A CA 1
ATOM 720 C C . ALA A 1 97 ? 0.304 4.833 9.776 1.00 96.25 97 ALA A C 1
ATOM 722 O O . ALA A 1 97 ? -0.463 5.773 9.563 1.00 96.25 97 ALA A O 1
ATOM 723 N N . LEU A 1 98 ? -0.153 3.608 10.064 1.00 97.44 98 LEU A N 1
ATOM 724 C CA . LEU A 1 98 ? -1.583 3.276 10.111 1.00 97.44 98 LEU A CA 1
ATOM 725 C C . LEU A 1 98 ? -2.321 4.104 11.167 1.00 97.44 98 LEU A C 1
ATOM 727 O O . LEU A 1 98 ? -3.391 4.648 10.893 1.00 97.44 98 LEU A O 1
ATOM 731 N N . THR A 1 99 ? -1.724 4.270 12.348 1.00 96.94 99 THR A N 1
ATOM 732 C CA . THR A 1 99 ? -2.292 5.095 13.424 1.00 96.94 99 THR A CA 1
ATOM 733 C C . THR A 1 99 ? -2.380 6.573 13.026 1.00 96.94 99 THR A C 1
ATOM 735 O O . THR A 1 99 ? -3.374 7.244 13.312 1.00 96.94 99 THR A O 1
ATOM 738 N N . ALA A 1 100 ? -1.356 7.107 12.353 1.00 95.44 100 ALA A N 1
ATOM 739 C CA . ALA A 1 100 ? -1.355 8.484 11.867 1.00 95.44 100 ALA A CA 1
ATOM 740 C C . ALA A 1 100 ? -2.413 8.710 10.774 1.00 95.44 100 ALA A C 1
ATOM 742 O O . ALA A 1 100 ? -3.133 9.711 10.823 1.00 95.44 100 ALA A O 1
ATOM 743 N N . ILE A 1 101 ? -2.539 7.769 9.833 1.00 96.31 101 ILE A N 1
ATOM 744 C CA . ILE A 1 101 ? -3.549 7.794 8.769 1.00 96.31 101 ILE A CA 1
ATOM 745 C C . ILE A 1 101 ? -4.960 7.732 9.366 1.00 96.31 101 ILE A C 1
ATOM 747 O O . ILE A 1 101 ? -5.809 8.545 8.994 1.00 96.31 101 ILE A O 1
ATOM 751 N N . GLU A 1 102 ? -5.209 6.832 10.325 1.00 97.06 102 GLU A N 1
ATOM 752 C CA . GLU A 1 102 ? -6.503 6.754 11.015 1.00 97.06 102 GLU A CA 1
ATOM 753 C C . GLU A 1 102 ? -6.851 8.090 11.669 1.00 97.06 102 GLU A C 1
ATOM 755 O O . GLU A 1 102 ? -7.934 8.630 11.445 1.00 97.06 102 GLU A O 1
ATOM 760 N N . ARG A 1 103 ? -5.909 8.666 12.427 1.00 95.69 103 ARG A N 1
ATOM 761 C CA . ARG A 1 103 ? -6.107 9.940 13.130 1.00 95.69 103 ARG A CA 1
ATOM 762 C C . ARG A 1 103 ? -6.411 11.096 12.177 1.00 95.69 103 ARG A C 1
ATOM 764 O O . ARG A 1 103 ? -7.141 12.011 12.552 1.00 95.69 103 ARG A O 1
ATOM 771 N N . ARG A 1 104 ? -5.851 11.088 10.963 1.00 94.31 104 ARG A N 1
ATOM 772 C CA . ARG A 1 104 ? -6.131 12.113 9.943 1.00 94.31 104 ARG A CA 1
ATOM 773 C C . ARG A 1 104 ? -7.464 11.875 9.225 1.00 94.31 104 ARG A C 1
ATOM 775 O O . ARG A 1 104 ? -7.995 12.804 8.622 1.00 94.31 104 ARG A O 1
ATOM 782 N N . GLY A 1 105 ? -7.998 10.654 9.279 1.00 95.50 105 GLY A N 1
ATOM 783 C CA . GLY A 1 105 ? -9.243 10.250 8.623 1.00 95.50 105 GLY A CA 1
ATOM 784 C C . GLY A 1 105 ? -9.128 10.066 7.107 1.00 95.50 105 GLY A C 1
ATOM 785 O O . GLY A 1 105 ? -10.107 9.687 6.465 1.00 95.50 105 GLY A O 1
ATOM 786 N N . ALA A 1 106 ? -7.949 10.315 6.533 1.00 95.12 106 ALA A N 1
ATOM 787 C CA . ALA A 1 106 ? -7.631 10.046 5.141 1.00 95.12 106 ALA A CA 1
ATOM 788 C C . ALA A 1 106 ? -6.124 9.852 4.954 1.00 95.12 106 ALA A C 1
ATOM 790 O O . ALA A 1 106 ? -5.338 10.533 5.612 1.00 95.12 106 ALA A O 1
ATOM 791 N N . GLY A 1 107 ? -5.735 8.957 4.049 1.00 95.81 107 GLY A N 1
ATOM 792 C CA . GLY A 1 107 ? -4.335 8.676 3.727 1.00 95.81 107 GLY A CA 1
ATOM 793 C C . GLY A 1 107 ? -4.140 7.277 3.155 1.00 95.81 107 GLY A C 1
ATOM 794 O O . GLY A 1 107 ? -5.103 6.515 3.027 1.00 95.81 107 GLY A O 1
ATOM 795 N N . ALA A 1 108 ? -2.899 6.941 2.805 1.00 97.12 108 ALA A N 1
ATOM 796 C CA . ALA A 1 108 ? -2.569 5.648 2.215 1.00 97.12 108 ALA A CA 1
ATOM 797 C C . ALA A 1 108 ? -1.227 5.095 2.714 1.00 97.12 108 ALA A C 1
ATOM 799 O O . ALA A 1 108 ? -0.242 5.819 2.820 1.00 97.12 108 ALA A O 1
ATOM 800 N N . LEU A 1 109 ? -1.171 3.790 2.964 1.00 97.44 109 LEU A N 1
ATOM 801 C CA . LEU A 1 109 ? 0.067 3.040 3.153 1.00 97.44 109 LEU A CA 1
ATOM 802 C C . LEU A 1 109 ? 0.245 2.085 1.974 1.00 97.44 109 LEU A C 1
ATOM 804 O O . LEU A 1 109 ? -0.636 1.276 1.697 1.00 97.44 109 LEU A O 1
ATOM 808 N N . LEU A 1 110 ? 1.373 2.168 1.278 1.00 96.50 110 LEU A N 1
ATOM 809 C CA . LEU A 1 110 ? 1.742 1.257 0.198 1.00 96.50 110 LEU A CA 1
ATOM 810 C C . LEU A 1 110 ? 2.695 0.200 0.755 1.00 96.50 110 LEU A C 1
ATOM 812 O O . LEU A 1 110 ? 3.823 0.523 1.105 1.00 96.50 110 LEU A O 1
ATOM 816 N N . TYR A 1 111 ? 2.256 -1.054 0.808 1.00 96.38 111 TYR A N 1
ATOM 817 C CA . TYR A 1 111 ? 3.074 -2.211 1.154 1.00 96.38 111 TYR A CA 1
ATOM 818 C C . TYR A 1 111 ? 3.583 -2.868 -0.131 1.00 96.38 111 TYR A C 1
ATOM 820 O O . TYR A 1 111 ? 2.858 -3.589 -0.826 1.00 96.38 111 TYR A O 1
ATOM 828 N N . LEU A 1 112 ? 4.833 -2.579 -0.479 1.00 93.88 112 LEU A N 1
ATOM 829 C CA . LEU A 1 112 ? 5.458 -3.057 -1.702 1.00 93.88 112 LEU A CA 1
ATOM 830 C C . LEU A 1 112 ? 6.281 -4.311 -1.401 1.00 93.88 112 LEU A C 1
ATOM 832 O O . LEU A 1 112 ? 7.282 -4.236 -0.682 1.00 93.88 112 LEU A O 1
ATOM 836 N N . ALA A 1 113 ? 5.900 -5.453 -1.983 1.00 90.94 113 ALA A N 1
ATOM 837 C CA . ALA A 1 113 ? 6.767 -6.627 -2.039 1.00 90.94 113 ALA A CA 1
ATOM 838 C C . ALA A 1 113 ? 8.187 -6.241 -2.479 1.00 90.94 113 ALA A C 1
ATOM 840 O O . ALA A 1 113 ? 8.371 -5.401 -3.366 1.00 90.94 113 ALA A O 1
ATOM 841 N N . ARG A 1 114 ? 9.198 -6.841 -1.843 1.00 80.69 114 ARG A N 1
ATOM 842 C CA . ARG A 1 114 ? 10.575 -6.717 -2.329 1.00 80.69 114 ARG A CA 1
ATOM 843 C C . ARG A 1 114 ? 10.694 -7.547 -3.595 1.00 80.69 114 ARG A C 1
ATOM 845 O O . ARG A 1 114 ? 10.212 -8.674 -3.608 1.00 80.69 114 ARG A O 1
ATOM 852 N N . ALA A 1 115 ? 11.363 -7.010 -4.608 1.00 63.44 115 ALA A N 1
ATOM 853 C CA . ALA A 1 115 ? 11.757 -7.799 -5.756 1.00 63.44 115 ALA A CA 1
ATOM 854 C C . ALA A 1 115 ? 12.643 -8.924 -5.231 1.00 63.44 115 ALA A C 1
ATOM 856 O O . ALA A 1 115 ? 13.690 -8.675 -4.613 1.00 63.44 115 ALA A O 1
ATOM 857 N N . ASP A 1 116 ? 12.219 -10.160 -5.453 1.00 51.59 116 ASP A N 1
ATOM 858 C CA . ASP A 1 116 ? 13.179 -11.232 -5.522 1.00 51.59 116 ASP A CA 1
ATOM 859 C C . ASP A 1 116 ? 14.139 -10.859 -6.654 1.00 51.59 116 ASP A C 1
ATOM 861 O O . ASP A 1 116 ? 13.750 -10.461 -7.751 1.00 51.59 116 ASP A O 1
ATOM 865 N N . ARG A 1 117 ? 15.443 -10.900 -6.383 1.00 50.31 117 ARG A N 1
ATOM 866 C CA . ARG A 1 117 ? 16.410 -10.867 -7.478 1.00 50.31 117 ARG A CA 1
ATOM 867 C C . ARG A 1 117 ? 16.312 -12.225 -8.165 1.00 50.31 117 ARG A C 1
ATOM 869 O O . ARG A 1 117 ? 17.143 -13.088 -7.910 1.00 50.31 117 ARG A O 1
ATOM 876 N N . GLY A 1 118 ? 15.265 -12.437 -8.956 1.00 43.91 118 GLY A N 1
ATOM 877 C CA . GLY A 1 118 ? 15.162 -13.600 -9.816 1.00 43.91 118 GLY A CA 1
ATOM 878 C C . GLY A 1 118 ? 16.403 -13.669 -10.705 1.00 43.91 118 GLY A C 1
ATOM 879 O O . GLY A 1 118 ? 16.921 -12.647 -11.157 1.00 43.91 118 GLY A O 1
ATOM 880 N N . GLU A 1 119 ? 16.892 -14.876 -10.973 1.00 40.69 119 GLU A N 1
ATOM 881 C CA . GLU A 1 119 ? 18.086 -15.147 -11.792 1.00 40.69 119 GLU A CA 1
ATOM 882 C C . GLU A 1 119 ? 17.903 -14.788 -13.288 1.00 40.69 119 GLU A C 1
ATOM 884 O O . GLU A 1 119 ? 18.726 -15.132 -14.134 1.00 40.69 119 GLU A O 1
ATOM 889 N N . GLY A 1 120 ? 16.826 -14.084 -13.647 1.00 44.50 120 GLY A N 1
ATOM 890 C CA . GLY A 1 120 ? 16.539 -13.623 -14.997 1.00 44.50 120 GLY A CA 1
ATOM 891 C C . GLY A 1 120 ? 16.846 -12.138 -15.141 1.00 44.50 120 GLY A C 1
ATOM 892 O O . GLY A 1 120 ? 16.117 -11.304 -14.618 1.00 44.50 120 GLY A O 1
ATOM 893 N N . GLY A 1 121 ? 17.888 -11.802 -15.901 1.00 41.94 121 GLY A N 1
ATOM 894 C CA . GLY A 1 121 ? 18.304 -10.431 -16.221 1.00 41.94 121 GLY A CA 1
ATOM 895 C C . GLY A 1 121 ? 17.329 -9.640 -17.105 1.00 41.94 121 GLY A C 1
ATOM 896 O O . GLY A 1 121 ? 17.738 -9.093 -18.125 1.00 41.94 121 GLY A O 1
ATOM 897 N N . HIS A 1 122 ? 16.053 -9.554 -16.731 1.00 42.88 122 H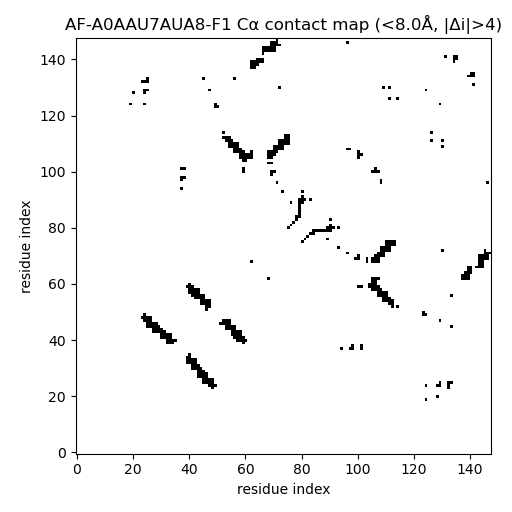IS A N 1
ATOM 898 C CA . HIS A 1 122 ? 15.081 -8.674 -17.368 1.00 42.88 122 HIS A CA 1
ATOM 899 C C . HIS A 1 122 ? 14.946 -7.405 -16.531 1.00 42.88 122 HIS A C 1
ATOM 901 O O . HIS A 1 122 ? 14.593 -7.444 -15.355 1.00 42.88 122 HIS A O 1
ATOM 907 N N . ALA A 1 123 ? 15.238 -6.260 -17.145 1.00 50.31 123 ALA A N 1
ATOM 908 C CA . ALA A 1 123 ? 15.073 -4.942 -16.546 1.00 50.31 123 ALA A CA 1
ATOM 909 C C . ALA A 1 123 ? 13.576 -4.581 -16.421 1.00 50.31 123 ALA A C 1
ATOM 911 O O . ALA A 1 123 ? 13.094 -3.690 -17.114 1.00 50.31 123 ALA A O 1
ATOM 912 N N . GLY A 1 124 ? 12.840 -5.281 -15.554 1.00 51.47 124 GLY A N 1
ATOM 913 C CA . GLY A 1 124 ? 11.460 -4.952 -15.188 1.00 51.47 124 GLY A CA 1
ATOM 914 C C . GLY A 1 124 ? 11.363 -3.601 -14.460 1.00 51.47 124 GLY A C 1
ATOM 915 O O . GLY A 1 124 ? 12.378 -3.129 -13.942 1.00 51.47 124 GLY A O 1
ATOM 916 N N . PRO A 1 125 ? 10.194 -2.929 -14.457 1.00 52.88 125 PRO A N 1
ATOM 917 C CA . PRO A 1 125 ? 9.961 -1.641 -13.803 1.00 52.88 125 PRO A CA 1
ATOM 918 C C . PRO A 1 125 ? 10.531 -1.638 -12.385 1.00 52.88 125 PRO A C 1
ATOM 920 O O . PRO A 1 125 ? 10.441 -2.621 -11.655 1.00 52.88 125 PRO A O 1
ATOM 923 N N . THR A 1 126 ? 11.197 -0.545 -12.020 1.00 60.75 126 THR A N 1
ATOM 924 C CA . THR A 1 126 ? 11.824 -0.457 -10.701 1.00 60.75 126 THR A CA 1
ATOM 925 C C . THR A 1 126 ? 10.744 -0.271 -9.637 1.00 60.75 126 THR A C 1
ATOM 927 O O . THR A 1 126 ? 9.638 0.193 -9.920 1.00 60.75 126 THR A O 1
ATOM 930 N N . HIS A 1 127 ? 11.068 -0.554 -8.374 1.00 62.97 127 HIS A N 1
ATOM 931 C CA . HIS A 1 127 ? 10.148 -0.293 -7.264 1.00 62.97 127 HIS A CA 1
ATOM 932 C C . HIS A 1 127 ? 9.632 1.157 -7.213 1.00 62.97 127 HIS A C 1
ATOM 934 O O . HIS A 1 127 ? 8.518 1.384 -6.741 1.00 62.97 127 HIS A O 1
ATOM 940 N N . SER A 1 128 ? 10.398 2.133 -7.724 1.00 67.81 128 SER A N 1
ATOM 941 C CA . SER A 1 128 ? 9.934 3.522 -7.807 1.00 67.81 128 SER A CA 1
ATOM 942 C C . SER A 1 128 ? 8.803 3.709 -8.820 1.00 67.81 128 SER A C 1
ATOM 944 O O . SER A 1 128 ? 7.912 4.519 -8.581 1.00 67.81 128 SER A O 1
ATOM 946 N N . ASP A 1 129 ? 8.817 2.964 -9.928 1.00 79.56 129 ASP A N 1
ATOM 947 C CA . ASP A 1 129 ? 7.787 3.048 -10.969 1.00 79.56 129 ASP A CA 1
ATOM 948 C C . ASP A 1 129 ? 6.473 2.417 -10.486 1.00 79.56 129 ASP A C 1
ATOM 950 O O . ASP A 1 129 ? 5.398 2.986 -10.679 1.00 79.56 129 ASP A O 1
ATOM 954 N N . VAL A 1 130 ? 6.567 1.281 -9.784 1.00 87.75 130 VAL A N 1
ATOM 955 C CA . VAL A 1 130 ? 5.424 0.591 -9.164 1.00 87.75 130 VAL A CA 1
ATOM 956 C C . VAL A 1 130 ? 4.712 1.502 -8.166 1.00 87.75 130 VAL A C 1
ATOM 958 O O . VAL A 1 130 ? 3.512 1.739 -8.298 1.00 87.75 130 VAL A O 1
ATOM 961 N N . GLY A 1 131 ? 5.445 2.057 -7.194 1.00 89.75 131 GLY A N 1
ATOM 962 C CA . GLY A 1 131 ? 4.859 2.940 -6.182 1.00 89.75 131 GLY A CA 1
ATOM 963 C C . GLY A 1 131 ? 4.205 4.178 -6.801 1.00 89.75 131 GLY A C 1
ATOM 964 O O . GLY A 1 131 ? 3.077 4.519 -6.453 1.00 89.75 131 GLY A O 1
ATOM 965 N N . ALA A 1 132 ? 4.865 4.806 -7.780 1.00 88.88 132 ALA A N 1
ATOM 966 C CA . ALA A 1 132 ? 4.322 5.971 -8.476 1.00 88.88 132 ALA A CA 1
ATOM 967 C C . ALA A 1 132 ? 3.017 5.660 -9.227 1.00 88.88 132 ALA A C 1
ATOM 969 O O . ALA A 1 132 ? 2.093 6.472 -9.204 1.00 88.88 132 ALA A O 1
ATOM 970 N N . GLN A 1 133 ? 2.916 4.493 -9.869 1.00 90.62 133 GLN A N 1
ATOM 971 C CA . GLN A 1 133 ? 1.693 4.098 -10.569 1.00 90.62 133 GLN A CA 1
ATOM 972 C C . GLN A 1 133 ? 0.558 3.729 -9.620 1.00 90.62 133 GLN A C 1
ATOM 974 O O . GLN A 1 133 ? -0.584 4.075 -9.906 1.00 90.62 133 GLN A O 1
ATOM 979 N N . ILE A 1 134 ? 0.855 3.096 -8.482 1.00 94.19 134 ILE A N 1
ATOM 980 C CA . ILE A 1 134 ? -0.156 2.854 -7.445 1.00 94.19 134 ILE A CA 1
ATOM 981 C C . ILE A 1 134 ? -0.690 4.191 -6.916 1.00 94.19 134 ILE A C 1
ATOM 983 O O . ILE A 1 134 ? -1.901 4.373 -6.845 1.00 94.19 134 ILE A O 1
ATOM 987 N N . LEU A 1 135 ? 0.180 5.162 -6.613 1.00 92.81 135 LEU A N 1
ATOM 988 C CA . LEU A 1 135 ? -0.261 6.498 -6.191 1.00 92.81 135 LEU A CA 1
ATOM 989 C C . LEU A 1 135 ? -1.129 7.176 -7.258 1.00 92.81 135 LEU A C 1
ATOM 991 O O . LEU A 1 135 ? -2.190 7.706 -6.932 1.00 92.81 135 LEU A O 1
ATOM 995 N N . ALA A 1 136 ? -0.726 7.106 -8.528 1.00 91.56 136 ALA A N 1
ATOM 996 C CA . ALA A 1 136 ? -1.502 7.667 -9.630 1.00 91.56 136 ALA A CA 1
ATOM 997 C C . ALA A 1 136 ? -2.879 6.993 -9.789 1.00 91.56 136 ALA A C 1
ATOM 999 O O . ALA A 1 136 ? -3.870 7.695 -9.983 1.00 91.56 136 ALA A O 1
ATOM 1000 N N . ASP A 1 137 ? -2.967 5.663 -9.659 1.00 94.56 137 ASP A N 1
ATOM 1001 C CA . ASP A 1 137 ? -4.237 4.915 -9.689 1.00 94.56 137 ASP A CA 1
ATOM 1002 C C . ASP A 1 137 ? -5.164 5.286 -8.519 1.00 94.56 137 ASP A C 1
ATOM 1004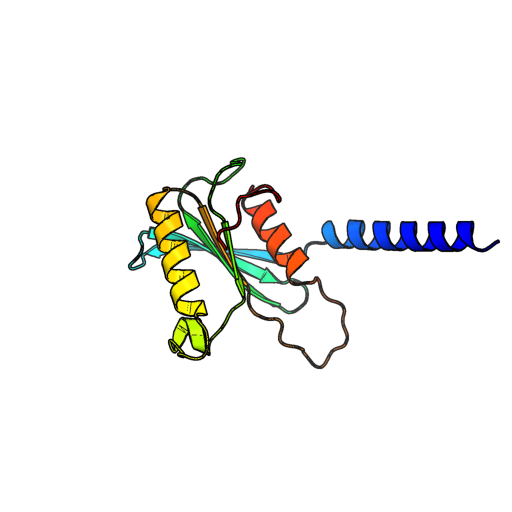 O O . ASP A 1 137 ? -6.383 5.349 -8.678 1.00 94.56 137 ASP A O 1
ATOM 1008 N 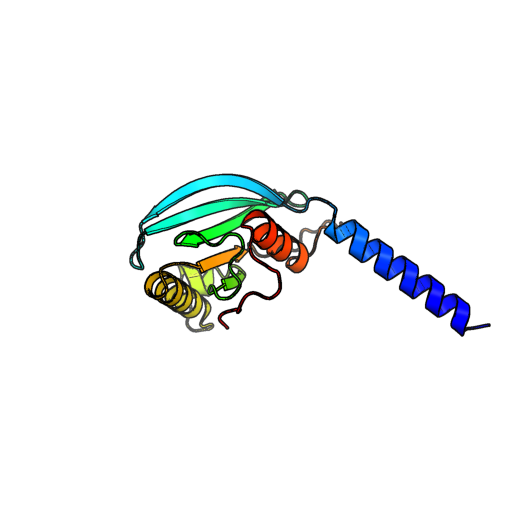N . LEU A 1 138 ? -4.592 5.598 -7.353 1.00 94.25 138 LEU A N 1
ATOM 1009 C CA . LEU A 1 138 ? -5.329 6.118 -6.198 1.00 94.25 138 LEU A CA 1
ATOM 1010 C C . LEU A 1 138 ? -5.705 7.606 -6.332 1.00 94.25 138 LEU A C 1
ATOM 1012 O O . LEU A 1 138 ? -6.402 8.138 -5.470 1.00 94.25 138 LEU A O 1
ATOM 1016 N N . GLY A 1 139 ? -5.256 8.292 -7.389 1.00 92.44 139 GLY A N 1
ATOM 1017 C CA . GLY A 1 139 ? -5.483 9.724 -7.591 1.00 92.44 139 GLY A CA 1
ATOM 1018 C C . GLY A 1 139 ? -4.637 10.621 -6.682 1.00 92.44 139 GLY A C 1
ATOM 1019 O O . GLY A 1 139 ? -4.981 11.788 -6.493 1.00 92.44 139 GLY A O 1
ATOM 1020 N N . LEU A 1 140 ? -3.551 10.094 -6.111 1.00 89.12 140 LEU A N 1
ATOM 1021 C CA . LEU A 1 140 ? -2.628 10.821 -5.243 1.00 89.12 140 LEU A CA 1
ATOM 1022 C C . LEU A 1 140 ? -1.500 11.473 -6.059 1.00 89.12 140 LEU A C 1
ATOM 1024 O O . LEU A 1 140 ? -0.895 10.818 -6.915 1.00 89.12 140 LEU A O 1
ATOM 1028 N N . PRO A 1 141 ? -1.167 12.751 -5.804 1.00 77.06 141 PRO A N 1
ATOM 1029 C CA . PRO A 1 141 ? -0.067 13.414 -6.489 1.00 77.06 141 PRO A CA 1
ATOM 1030 C C . PRO A 1 141 ? 1.291 12.855 -6.044 1.00 77.06 141 PRO A C 1
ATOM 1032 O O . PRO A 1 141 ? 1.489 12.435 -4.907 1.00 77.06 141 PRO A O 1
ATOM 1035 N N . SER A 1 142 ? 2.288 12.921 -6.923 1.00 63.09 142 SER A N 1
ATOM 1036 C CA . SER A 1 142 ? 3.654 12.454 -6.627 1.00 63.09 142 SER A CA 1
ATOM 1037 C C . SER A 1 142 ? 4.373 13.280 -5.548 1.00 63.09 142 SER A C 1
ATOM 1039 O O . SER A 1 142 ? 5.416 12.864 -5.058 1.00 63.09 142 SER A O 1
ATOM 1041 N N . SER A 1 143 ? 3.834 14.454 -5.204 1.00 55.56 143 SER A N 1
ATOM 1042 C CA . SER A 1 143 ? 4.336 15.389 -4.190 1.00 55.56 143 SER A CA 1
ATOM 1043 C C . SER A 1 143 ? 3.612 15.258 -2.843 1.00 55.56 143 SER A C 1
ATOM 1045 O O . SER A 1 143 ? 3.557 16.227 -2.094 1.00 55.56 143 SER A O 1
ATOM 1047 N N . THR A 1 144 ? 2.965 14.120 -2.585 1.00 60.28 144 THR A N 1
ATOM 1048 C CA . THR A 1 144 ? 2.231 13.894 -1.333 1.00 60.28 144 THR A CA 1
ATOM 1049 C C . THR A 1 144 ? 3.204 13.805 -0.156 1.00 60.28 144 THR A C 1
ATOM 1051 O O . THR A 1 144 ? 4.280 13.228 -0.312 1.00 60.28 144 THR A O 1
ATOM 1054 N N . ASP A 1 145 ? 2.834 14.352 1.006 1.00 60.12 145 ASP A N 1
ATOM 1055 C CA . ASP A 1 145 ? 3.655 14.273 2.217 1.00 60.12 145 ASP A CA 1
ATOM 1056 C C . ASP A 1 145 ? 3.904 12.811 2.607 1.00 60.12 145 ASP A C 1
ATOM 1058 O O . ASP A 1 145 ? 2.997 12.076 3.020 1.00 60.12 145 ASP A O 1
ATOM 1062 N N . ILE A 1 146 ? 5.161 12.392 2.444 1.00 67.00 146 ILE A N 1
ATOM 1063 C CA . ILE A 1 146 ? 5.612 11.054 2.798 1.00 67.00 146 ILE A CA 1
ATOM 1064 C C . ILE A 1 146 ? 5.922 11.046 4.292 1.00 67.00 146 ILE A C 1
ATOM 1066 O O . ILE A 1 146 ? 6.845 11.723 4.745 1.00 67.00 146 ILE A O 1
ATOM 1070 N N . LEU A 1 147 ? 5.165 10.261 5.053 1.00 61.84 147 LEU A N 1
ATOM 1071 C CA . LEU A 1 147 ? 5.503 9.935 6.431 1.00 61.84 147 LEU A CA 1
ATOM 1072 C C . LEU A 1 147 ? 6.785 9.092 6.419 1.00 61.84 147 LEU A C 1
ATOM 1074 O O . LEU A 1 147 ? 6.759 7.951 5.945 1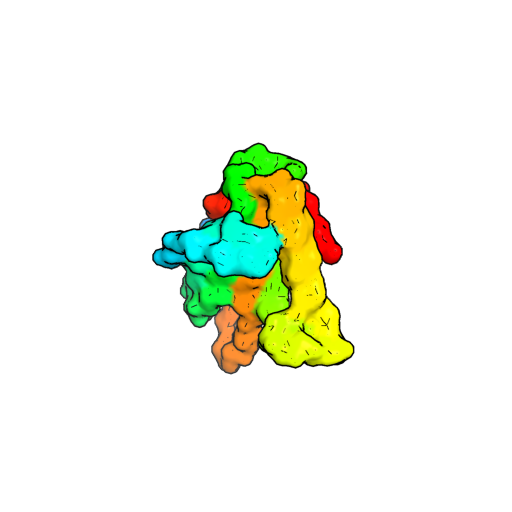.00 61.84 147 LEU A O 1
ATOM 1078 N N . GLN A 1 148 ? 7.886 9.682 6.892 1.00 52.84 148 GLN A N 1
ATOM 1079 C CA . GLN A 1 148 ? 9.146 8.982 7.157 1.00 52.84 148 GLN A CA 1
ATOM 1080 C C . GLN A 1 148 ? 9.064 8.180 8.452 1.00 52.84 148 GLN A C 1
ATOM 1082 O O . GLN A 1 148 ? 8.493 8.710 9.435 1.00 52.84 148 GLN A O 1
#

Secondary structure (DSSP, 8-state):
--HHHHHHHHHHHHHHHHHHHHS--EEEEEEEEEEETTEEEEEEEEEETTT--EEEEEEES--TT-SS--EEEEE--HHHHTT--TT--HHHHHHHHHHHHHHHT-EEEEEEPPPP--SS---PPPHHHHHHHHHHHTT--TT--B--